Protein AF-A0A1F6E7U0-F1 (afdb_monomer_lite)

Secondary structure (DSSP, 8-state):
----HHHHHHHHHHHHHHHHHHHHHHHHTT-SSSHHHHHHHHHHHHHHHHHHHHHTT--HHHHHHHHHHHHHHHHHHHHHHTHHHH-GGGGGSHHHHHHHHHHHHHHHHHHHHHHHHS-----

Radius of gyration: 15.49 Å; chains: 1; bounding box: 34×24×49 Å

Organism: NCBI:txid1798498

Sequence (123 aa):
MRVNYKYLIATGFIIYASVFMLWSLMTTYGAAYGINAQLVSYVVTALATFFATRFVGATNANAWMYGVCWTLVYIVLDVVFVVPVAGFESLLTSFNFISYGIILLAPIIVTAATELIAPRHVI

Foldseek 3Di:
DDQDVVLLLVLLVQLLVQLVVLLVVCVVVVNNDDDVNLVVSLVSSLVSLLVSLVVSVDALVCLQVSLVSSLVSNVVVCVVPVCVPPNPVVCVDPSVVSSSVSSNCSSNVNNVVVCVVDPPPDD

pLDDT: mean 88.35, std 9.44, range [41.41, 97.06]

Structure (mmCIF, N/CA/C/O backbone):
data_AF-A0A1F6E7U0-F1
#
_entry.id   AF-A0A1F6E7U0-F1
#
loop_
_atom_site.group_PDB
_atom_site.id
_atom_site.type_symbol
_atom_site.label_atom_id
_atom_site.label_alt_id
_atom_site.label_comp_id
_atom_site.label_asym_id
_atom_site.label_entity_id
_atom_site.label_seq_id
_atom_site.pdbx_PDB_ins_code
_atom_site.Cartn_x
_atom_site.Cartn_y
_atom_site.Cartn_z
_atom_site.occupancy
_atom_site.B_iso_or_equiv
_atom_site.auth_seq_id
_atom_site.auth_comp_id
_atom_site.auth_asym_id
_atom_site.auth_atom_id
_atom_site.pdbx_PDB_model_num
ATOM 1 N N . MET A 1 1 ? -17.300 -5.161 13.797 1.00 56.78 1 MET A N 1
ATOM 2 C CA . MET A 1 1 ? -18.038 -5.049 12.514 1.00 56.78 1 MET A CA 1
ATOM 3 C C . MET A 1 1 ? -17.685 -6.238 11.637 1.00 56.78 1 MET A C 1
ATOM 5 O O . MET A 1 1 ? -16.525 -6.631 11.631 1.00 56.78 1 MET A O 1
ATOM 9 N N . ARG A 1 2 ? -18.658 -6.813 10.916 1.00 69.94 2 ARG A N 1
ATOM 10 C CA . ARG A 1 2 ? -18.379 -7.825 9.882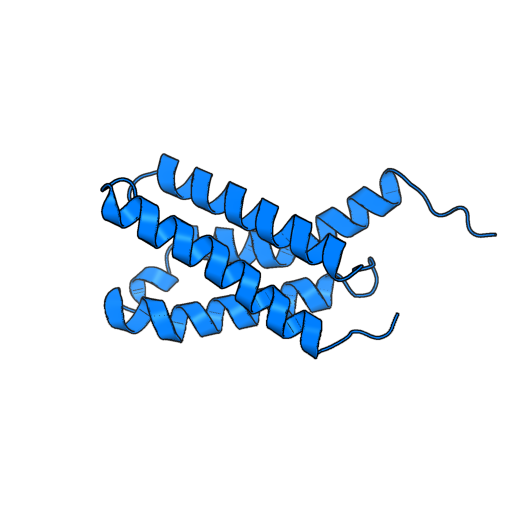 1.00 69.94 2 ARG A CA 1
ATOM 11 C C . ARG A 1 2 ? -17.629 -7.161 8.725 1.00 69.94 2 ARG A C 1
ATOM 13 O O . ARG A 1 2 ? -17.956 -6.033 8.367 1.00 69.94 2 ARG A O 1
ATOM 20 N N . VAL A 1 3 ? -16.630 -7.837 8.166 1.00 77.00 3 VAL A N 1
ATOM 21 C CA . VAL A 1 3 ? -15.882 -7.309 7.019 1.00 77.00 3 VAL A CA 1
ATOM 22 C C . VAL A 1 3 ? -16.774 -7.317 5.784 1.00 77.00 3 VAL A C 1
ATOM 24 O O . VAL A 1 3 ? -17.435 -8.313 5.492 1.00 77.00 3 VAL A O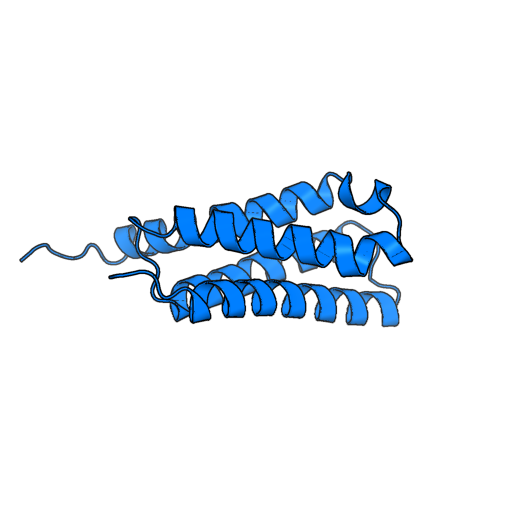 1
ATOM 27 N N . ASN A 1 4 ? -16.794 -6.202 5.057 1.00 83.56 4 ASN A N 1
ATOM 28 C CA . ASN A 1 4 ? -17.497 -6.112 3.789 1.00 83.56 4 ASN A CA 1
ATOM 29 C C . ASN A 1 4 ? -16.529 -6.426 2.643 1.00 83.56 4 ASN A C 1
ATOM 31 O O . ASN A 1 4 ? -15.730 -5.582 2.236 1.00 83.56 4 ASN A O 1
ATOM 35 N N . TYR A 1 5 ? -16.629 -7.644 2.112 1.00 83.50 5 TYR A N 1
ATOM 36 C CA . TYR A 1 5 ? -15.748 -8.146 1.055 1.00 83.50 5 TYR A CA 1
ATOM 37 C C . TYR A 1 5 ? -15.769 -7.298 -0.224 1.00 83.50 5 TYR A C 1
ATOM 39 O O . TYR A 1 5 ? -14.743 -7.188 -0.892 1.00 83.50 5 TYR A O 1
ATOM 47 N N . LYS A 1 6 ? -16.898 -6.646 -0.548 1.00 85.81 6 LYS A N 1
ATOM 48 C CA . LYS A 1 6 ? -16.984 -5.758 -1.719 1.00 85.81 6 LYS A CA 1
ATOM 49 C C . LYS A 1 6 ? -16.085 -4.538 -1.545 1.00 85.81 6 LYS A C 1
ATOM 51 O O . LYS A 1 6 ? -15.303 -4.226 -2.437 1.00 85.81 6 LYS A O 1
ATOM 56 N N . TYR A 1 7 ? -16.161 -3.880 -0.387 1.00 86.12 7 TYR A N 1
ATOM 57 C CA . TYR A 1 7 ? -15.307 -2.728 -0.096 1.00 86.12 7 TYR A CA 1
ATOM 58 C C . TYR A 1 7 ? -13.845 -3.127 0.054 1.00 86.12 7 TYR A C 1
ATOM 60 O O . TYR A 1 7 ? -12.980 -2.387 -0.398 1.00 86.12 7 TYR A O 1
ATOM 68 N N . LEU A 1 8 ? -13.564 -4.300 0.622 1.00 87.25 8 LEU A N 1
ATOM 69 C CA . LEU A 1 8 ? -12.207 -4.823 0.761 1.00 87.25 8 LEU A CA 1
ATOM 70 C C . LEU A 1 8 ? -11.513 -4.976 -0.602 1.00 87.25 8 LEU A C 1
ATOM 72 O O . LEU A 1 8 ? -10.428 -4.436 -0.784 1.00 87.25 8 LEU A O 1
ATOM 76 N N . ILE A 1 9 ? -12.151 -5.626 -1.579 1.00 90.00 9 ILE A N 1
ATOM 77 C CA . ILE A 1 9 ? -11.556 -5.794 -2.915 1.00 90.00 9 ILE A CA 1
ATOM 78 C C . ILE A 1 9 ? -11.486 -4.452 -3.655 1.00 90.00 9 ILE A C 1
ATOM 80 O O . ILE A 1 9 ? -10.442 -4.111 -4.210 1.00 90.00 9 ILE A O 1
ATOM 84 N N . ALA A 1 10 ? -12.568 -3.664 -3.627 1.00 91.44 10 ALA A N 1
ATOM 85 C CA . ALA A 1 10 ? -12.625 -2.383 -4.332 1.00 91.44 10 ALA A CA 1
ATOM 86 C C . ALA A 1 10 ? -11.544 -1.404 -3.847 1.00 91.44 10 ALA A C 1
ATOM 88 O O . ALA A 1 10 ? -10.906 -0.738 -4.655 1.00 91.44 10 ALA A O 1
ATOM 89 N N . THR A 1 11 ? -11.297 -1.342 -2.538 1.00 92.56 11 THR A N 1
ATOM 90 C CA . THR A 1 11 ? -10.260 -0.462 -1.979 1.00 92.56 11 THR A CA 1
ATOM 91 C C . THR A 1 11 ? -8.848 -0.943 -2.283 1.00 92.56 11 THR A C 1
ATOM 93 O O . THR A 1 11 ? -8.009 -0.109 -2.602 1.00 92.56 11 THR A O 1
ATOM 96 N N . GLY A 1 12 ? -8.597 -2.257 -2.304 1.00 90.75 12 GLY A N 1
ATOM 97 C CA . GLY A 1 12 ? -7.323 -2.805 -2.784 1.00 90.75 12 GLY A CA 1
ATOM 98 C C . GLY A 1 12 ? -7.031 -2.405 -4.235 1.00 90.75 12 GLY A C 1
ATOM 99 O O . GLY A 1 12 ? -5.932 -1.953 -4.548 1.00 90.75 12 GLY A O 1
ATOM 100 N N . PHE A 1 13 ? -8.044 -2.476 -5.104 1.00 93.31 13 PHE A N 1
ATOM 101 C CA . PHE A 1 13 ? -7.930 -2.014 -6.488 1.00 93.31 13 PHE A CA 1
ATOM 102 C C . PHE A 1 13 ? -7.687 -0.499 -6.585 1.00 93.31 13 PHE A C 1
ATOM 104 O O . PHE A 1 13 ? -6.853 -0.066 -7.372 1.00 93.31 13 PHE A O 1
ATOM 111 N N . ILE A 1 14 ? -8.372 0.315 -5.774 1.00 93.38 14 ILE A N 1
ATOM 112 C CA . ILE A 1 14 ? -8.181 1.777 -5.753 1.00 93.38 14 ILE A CA 1
ATOM 113 C C . ILE A 1 14 ? -6.764 2.147 -5.302 1.00 93.38 14 ILE A C 1
ATOM 115 O O . ILE A 1 14 ? -6.159 3.041 -5.896 1.00 93.38 14 ILE A O 1
ATOM 119 N N . ILE A 1 15 ? -6.222 1.466 -4.285 1.00 94.06 15 ILE A N 1
ATOM 120 C CA . ILE A 1 15 ? -4.832 1.657 -3.846 1.00 94.06 15 ILE A CA 1
ATOM 121 C C . ILE A 1 15 ? -3.893 1.398 -5.027 1.00 94.06 15 ILE A C 1
ATOM 123 O O . ILE A 1 15 ? -3.095 2.270 -5.366 1.00 94.06 15 ILE A O 1
ATOM 127 N N . TYR A 1 16 ? -4.046 0.252 -5.699 1.00 93.69 16 TYR A N 1
ATOM 128 C CA . TYR A 1 16 ? -3.241 -0.090 -6.871 1.00 93.69 16 TYR A CA 1
ATOM 129 C C . TYR A 1 16 ? -3.356 0.953 -7.985 1.00 93.69 16 TYR A C 1
ATOM 131 O O . TYR A 1 16 ? -2.351 1.490 -8.440 1.00 93.69 16 TYR A O 1
ATOM 139 N N . ALA A 1 17 ? -4.583 1.288 -8.390 1.00 92.44 17 ALA A N 1
ATOM 140 C CA . ALA A 1 17 ? -4.845 2.246 -9.456 1.00 92.44 17 ALA A CA 1
ATOM 141 C C . ALA A 1 17 ? -4.220 3.618 -9.160 1.00 92.44 17 ALA A C 1
ATOM 143 O O . ALA A 1 17 ? -3.644 4.233 -10.052 1.00 92.44 17 ALA A O 1
ATOM 144 N N . SER A 1 18 ? -4.268 4.071 -7.904 1.00 91.69 18 SER A N 1
ATOM 145 C CA . SER A 1 18 ? -3.669 5.346 -7.490 1.00 91.69 18 SER A CA 1
ATOM 146 C C . SER A 1 18 ? -2.151 5.350 -7.685 1.00 91.69 18 SER A C 1
ATOM 148 O O . SER A 1 18 ? -1.597 6.303 -8.234 1.00 91.69 18 SER A O 1
ATOM 150 N N . VAL A 1 19 ? -1.478 4.270 -7.277 1.00 90.31 19 VAL A N 1
ATOM 151 C CA . VAL A 1 19 ? -0.021 4.137 -7.424 1.00 90.31 19 VAL A CA 1
ATOM 152 C C . VAL A 1 19 ? 0.364 3.953 -8.894 1.00 90.31 19 VAL A C 1
ATOM 154 O O . VAL A 1 19 ? 1.299 4.592 -9.373 1.00 90.31 19 VAL A O 1
ATOM 157 N N . PHE A 1 20 ? -0.395 3.154 -9.644 1.00 89.25 20 PHE A N 1
ATOM 158 C CA . PHE A 1 20 ? -0.149 2.916 -11.064 1.00 89.25 20 PHE A CA 1
ATOM 159 C C . PHE A 1 20 ? -0.326 4.186 -11.912 1.00 89.25 20 PHE A C 1
ATOM 161 O O . PHE A 1 20 ? 0.496 4.470 -12.783 1.00 89.25 20 PHE A O 1
ATOM 168 N N . MET A 1 21 ? -1.353 5.002 -11.639 1.00 90.06 21 MET A N 1
ATOM 169 C CA . MET A 1 21 ? -1.548 6.287 -12.324 1.00 90.06 21 MET A CA 1
ATOM 170 C C . MET A 1 21 ? -0.413 7.270 -12.029 1.00 90.06 21 MET A C 1
ATOM 172 O O . MET A 1 21 ? 0.065 7.941 -12.944 1.00 90.06 21 MET A O 1
ATOM 176 N N . LEU A 1 22 ? 0.060 7.328 -10.780 1.00 88.50 22 LEU A N 1
ATOM 177 C CA . LEU A 1 22 ? 1.229 8.130 -10.424 1.00 88.50 22 LEU A CA 1
ATOM 178 C C . LEU A 1 22 ? 2.475 7.661 -11.182 1.00 88.50 22 LEU A C 1
ATOM 180 O O . LEU A 1 22 ? 3.201 8.482 -11.738 1.00 88.50 22 LEU A O 1
ATOM 184 N N . TRP A 1 23 ? 2.710 6.350 -11.237 1.00 85.06 23 TRP A N 1
ATOM 185 C CA . TRP A 1 23 ? 3.824 5.783 -11.989 1.00 85.06 23 TRP A CA 1
ATOM 186 C C . TRP A 1 23 ? 3.735 6.117 -13.485 1.00 85.06 23 TRP A C 1
ATOM 188 O O . TRP A 1 23 ? 4.725 6.544 -14.079 1.00 85.06 23 TRP A O 1
ATOM 198 N N . SER A 1 24 ? 2.547 6.009 -14.087 1.00 83.62 24 SER A N 1
ATOM 199 C CA . SER A 1 24 ? 2.306 6.379 -15.487 1.00 83.62 24 SER A CA 1
ATOM 200 C C . SER A 1 24 ? 2.597 7.864 -15.748 1.00 83.62 24 SER A C 1
ATOM 202 O O . SER A 1 24 ? 3.275 8.205 -16.723 1.00 83.62 24 SER A O 1
ATOM 204 N N . LEU A 1 25 ? 2.177 8.747 -14.835 1.00 87.75 25 LEU A N 1
ATOM 205 C CA . LEU A 1 25 ? 2.476 10.177 -14.893 1.00 87.75 25 LEU A CA 1
ATOM 206 C C . LEU A 1 25 ? 3.988 10.432 -14.815 1.00 87.75 25 LEU A C 1
ATOM 208 O O . LEU A 1 25 ? 4.545 11.099 -15.683 1.00 87.75 25 LEU A O 1
ATOM 212 N N . MET A 1 26 ? 4.669 9.861 -13.817 1.00 86.81 26 MET A N 1
ATOM 213 C CA . MET A 1 26 ? 6.120 10.011 -13.655 1.00 86.81 26 MET A CA 1
ATOM 214 C C . MET A 1 26 ? 6.886 9.475 -14.870 1.00 86.81 26 MET A C 1
ATOM 216 O O . MET A 1 26 ? 7.856 10.094 -15.301 1.00 86.81 26 MET A O 1
ATOM 220 N N . THR A 1 27 ? 6.430 8.371 -15.464 1.00 85.25 27 THR A N 1
ATOM 221 C CA . THR A 1 27 ? 7.045 7.777 -16.663 1.00 85.25 27 THR A CA 1
ATOM 222 C C . THR A 1 27 ? 6.909 8.700 -17.869 1.00 85.25 27 THR A C 1
ATOM 224 O O . THR A 1 27 ? 7.886 8.920 -18.581 1.00 85.25 27 THR A O 1
ATOM 227 N N . THR A 1 28 ? 5.738 9.316 -18.050 1.00 87.94 28 THR A N 1
ATOM 228 C CA . THR A 1 28 ? 5.472 10.260 -19.150 1.00 87.94 28 THR A CA 1
ATOM 229 C C . THR A 1 28 ? 6.415 11.467 -19.123 1.00 87.94 28 THR A C 1
ATOM 231 O O . THR A 1 28 ? 6.844 11.936 -20.174 1.00 87.94 28 THR A O 1
ATOM 234 N N . TYR A 1 29 ? 6.789 11.943 -17.932 1.00 88.12 29 TYR A N 1
ATOM 235 C CA . TYR A 1 29 ? 7.718 13.066 -17.754 1.00 88.12 29 TYR A CA 1
ATOM 236 C C . TYR A 1 29 ? 9.188 12.645 -17.570 1.00 88.12 29 TYR A C 1
ATOM 238 O O . TYR A 1 29 ? 10.022 13.479 -17.224 1.00 88.12 29 TYR A O 1
ATOM 246 N N . GLY A 1 30 ? 9.529 11.365 -17.769 1.00 85.31 30 GLY A N 1
ATOM 247 C CA . GLY A 1 30 ? 10.900 10.862 -17.603 1.00 85.31 30 GLY A CA 1
ATOM 248 C C . GLY A 1 30 ? 11.407 10.852 -16.152 1.00 85.31 30 GLY A C 1
ATOM 249 O O . GLY A 1 30 ? 12.604 10.712 -15.917 1.00 85.31 30 GLY A O 1
ATOM 250 N N . ALA A 1 31 ? 10.508 10.978 -15.175 1.00 86.69 31 ALA A N 1
ATOM 251 C CA . ALA A 1 31 ? 10.794 11.056 -13.743 1.00 86.69 31 ALA A CA 1
ATOM 252 C C . ALA A 1 31 ? 10.503 9.743 -12.990 1.00 86.69 31 ALA A C 1
ATOM 254 O O . ALA A 1 31 ? 10.460 9.736 -11.765 1.00 86.69 31 ALA A O 1
ATOM 255 N N . ALA A 1 32 ? 10.280 8.629 -13.695 1.00 81.44 32 ALA A N 1
ATOM 256 C CA . ALA A 1 32 ? 9.965 7.333 -13.082 1.00 81.44 32 ALA A CA 1
ATOM 257 C C . ALA A 1 32 ? 11.173 6.606 -12.468 1.00 81.44 32 ALA A C 1
ATOM 259 O O . ALA A 1 32 ? 11.000 5.584 -11.805 1.00 81.44 32 ALA A O 1
ATOM 260 N N 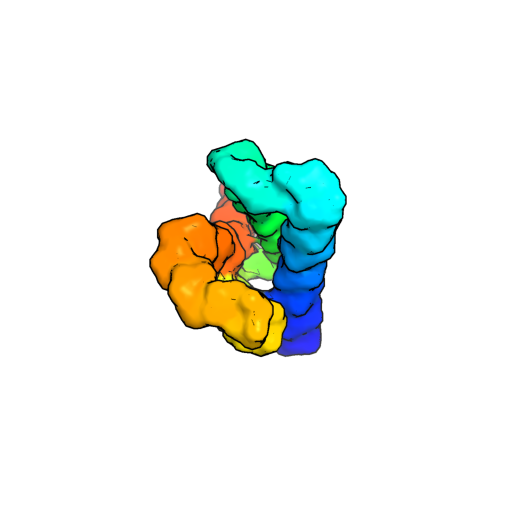. TYR A 1 33 ? 12.389 7.112 -12.679 1.00 80.31 33 TYR A N 1
ATOM 261 C CA . TYR A 1 33 ? 13.623 6.460 -12.248 1.00 80.31 33 TYR A CA 1
ATOM 262 C C . TYR A 1 33 ? 14.322 7.222 -11.118 1.00 80.31 33 TYR A C 1
ATOM 264 O O . TYR A 1 33 ? 14.230 8.444 -11.001 1.00 80.31 33 TYR A O 1
ATOM 272 N N . GLY A 1 34 ? 15.078 6.481 -10.304 1.00 86.06 34 GLY A N 1
ATOM 273 C CA . GLY A 1 34 ? 15.886 7.022 -9.212 1.00 86.06 34 GLY A CA 1
ATOM 274 C C . GLY A 1 34 ? 15.185 7.035 -7.852 1.00 86.06 34 GLY A C 1
ATOM 275 O O . GLY A 1 34 ? 14.002 6.728 -7.717 1.00 86.06 34 GLY A O 1
ATOM 276 N N . ILE A 1 35 ? 15.946 7.390 -6.813 1.00 88.12 35 ILE A N 1
ATOM 277 C CA . ILE A 1 35 ? 15.494 7.310 -5.415 1.00 88.12 35 ILE A CA 1
ATOM 278 C C . ILE A 1 35 ? 14.309 8.239 -5.114 1.00 88.12 35 ILE A C 1
ATOM 280 O O . ILE A 1 35 ? 13.426 7.878 -4.342 1.00 88.12 35 ILE A O 1
ATOM 284 N N . ASN A 1 36 ? 14.247 9.403 -5.767 1.00 88.25 36 ASN A N 1
ATOM 285 C CA . ASN A 1 36 ? 13.176 10.378 -5.557 1.00 88.25 36 ASN A CA 1
ATOM 286 C C . ASN A 1 36 ? 11.818 9.835 -6.019 1.00 88.25 36 ASN A C 1
ATOM 288 O O . ASN A 1 36 ? 10.839 9.944 -5.285 1.00 88.25 36 ASN A O 1
ATOM 292 N N . ALA A 1 37 ? 11.771 9.195 -7.192 1.00 87.69 37 ALA A N 1
ATOM 293 C CA . ALA A 1 37 ? 10.560 8.567 -7.715 1.00 87.69 37 ALA A CA 1
ATOM 294 C C . ALA A 1 37 ? 10.043 7.473 -6.768 1.00 87.69 37 ALA A C 1
ATOM 296 O O . ALA A 1 37 ? 8.842 7.377 -6.512 1.00 87.69 37 ALA A O 1
ATOM 297 N N . GLN A 1 38 ? 10.964 6.700 -6.182 1.00 88.94 38 GLN A N 1
ATOM 298 C CA . GLN A 1 38 ? 10.622 5.648 -5.225 1.00 88.94 38 GLN A CA 1
ATOM 299 C C . GLN A 1 38 ? 10.067 6.211 -3.917 1.00 88.94 38 GLN A C 1
ATOM 301 O O . GLN A 1 38 ? 9.023 5.763 -3.452 1.00 88.94 38 GLN A O 1
ATOM 306 N N . LEU A 1 39 ? 10.708 7.235 -3.347 1.00 91.81 39 LEU A N 1
ATOM 307 C CA . LEU A 1 39 ? 10.208 7.895 -2.138 1.00 91.81 39 LEU A CA 1
ATOM 308 C C . LEU A 1 39 ? 8.808 8.480 -2.352 1.00 91.81 39 LEU A C 1
ATOM 310 O O . LEU A 1 39 ? 7.934 8.308 -1.503 1.00 91.81 39 LEU A O 1
ATOM 314 N N . VAL A 1 40 ? 8.573 9.118 -3.501 1.00 91.12 40 VAL A N 1
ATOM 315 C CA . VAL A 1 40 ? 7.253 9.647 -3.867 1.00 91.12 40 VAL A CA 1
ATOM 316 C C . VAL A 1 40 ? 6.225 8.516 -3.979 1.00 91.12 40 VAL A C 1
ATOM 318 O O . VAL A 1 40 ? 5.138 8.626 -3.410 1.00 91.12 40 VAL A O 1
ATOM 321 N N . SER A 1 41 ? 6.579 7.403 -4.627 1.00 90.25 41 SER A N 1
ATOM 322 C CA . SER A 1 41 ? 5.722 6.214 -4.720 1.00 90.25 41 SER A CA 1
ATOM 323 C C . SER A 1 41 ? 5.348 5.659 -3.340 1.00 90.25 41 SER A C 1
ATOM 325 O O . SER A 1 41 ? 4.173 5.394 -3.073 1.00 90.25 41 SER A O 1
ATOM 327 N N . TYR A 1 42 ? 6.305 5.561 -2.413 1.00 94.00 42 TYR A N 1
ATOM 328 C CA . TYR A 1 42 ? 6.050 5.086 -1.050 1.00 94.00 42 TYR A CA 1
ATOM 329 C C . TYR A 1 42 ? 5.122 6.002 -0.265 1.00 94.00 42 TYR A C 1
ATOM 331 O O . TYR A 1 42 ? 4.200 5.521 0.393 1.00 94.00 42 TYR A O 1
ATOM 339 N N . VAL A 1 43 ? 5.332 7.317 -0.354 1.00 93.62 43 VAL A N 1
ATOM 340 C CA . VAL A 1 43 ? 4.468 8.300 0.306 1.00 93.62 43 VAL A CA 1
ATOM 341 C C . VAL A 1 43 ? 3.041 8.187 -0.222 1.00 93.62 43 VAL A C 1
ATOM 343 O O . VAL A 1 43 ? 2.102 8.111 0.568 1.00 93.62 43 VAL A O 1
ATOM 346 N N . VAL A 1 44 ? 2.857 8.111 -1.541 1.00 92.88 44 VAL A N 1
ATOM 347 C CA . VAL A 1 44 ? 1.517 7.981 -2.130 1.00 92.88 44 VAL A CA 1
ATOM 348 C C . VAL A 1 44 ? 0.876 6.641 -1.776 1.00 92.88 44 VAL A C 1
ATOM 350 O O . VAL A 1 44 ? -0.298 6.616 -1.416 1.00 92.88 44 VAL A O 1
ATOM 353 N N . THR A 1 45 ? 1.637 5.545 -1.782 1.00 94.44 45 THR A N 1
ATOM 354 C CA . THR A 1 45 ? 1.157 4.220 -1.355 1.00 94.44 45 THR A CA 1
ATOM 355 C C . THR A 1 45 ? 0.681 4.250 0.098 1.00 94.44 45 THR A C 1
ATOM 357 O O . THR A 1 45 ? -0.409 3.761 0.413 1.00 94.44 45 THR A O 1
ATOM 360 N N . ALA A 1 46 ? 1.457 4.874 0.989 1.00 94.50 46 ALA A N 1
ATOM 361 C CA . ALA A 1 46 ? 1.103 5.024 2.394 1.00 94.50 46 ALA A CA 1
ATOM 362 C C . ALA A 1 46 ? -0.166 5.872 2.572 1.00 94.50 46 ALA A C 1
ATOM 364 O O . ALA A 1 46 ? -1.066 5.471 3.308 1.00 94.50 46 ALA A O 1
ATOM 365 N N . LEU A 1 47 ? -0.282 6.999 1.860 1.00 94.62 47 LEU A N 1
ATOM 366 C CA . LEU A 1 47 ? -1.464 7.864 1.907 1.00 94.62 47 LEU A CA 1
ATOM 367 C C . LEU A 1 47 ? -2.714 7.170 1.354 1.00 94.62 47 LEU A C 1
ATOM 369 O O . LEU A 1 47 ? -3.762 7.194 1.997 1.00 94.62 47 LEU A O 1
ATOM 373 N N . ALA A 1 48 ? -2.615 6.512 0.198 1.00 94.81 48 ALA A N 1
ATOM 374 C CA . ALA A 1 48 ? -3.726 5.777 -0.400 1.00 94.81 48 ALA A CA 1
ATOM 375 C C . ALA A 1 48 ? -4.235 4.686 0.551 1.00 94.81 48 ALA A C 1
ATOM 377 O O . ALA A 1 48 ? -5.436 4.587 0.809 1.00 94.81 48 ALA A O 1
ATOM 378 N N . THR A 1 49 ? -3.314 3.924 1.148 1.00 95.25 49 THR A N 1
ATOM 379 C CA . THR A 1 49 ? -3.659 2.867 2.104 1.00 95.25 49 THR A CA 1
ATOM 380 C C . THR A 1 49 ? -4.222 3.440 3.407 1.00 95.25 49 THR A C 1
ATOM 382 O O . THR A 1 49 ? -5.175 2.891 3.965 1.00 95.25 49 THR A O 1
ATOM 385 N N . PHE A 1 50 ? -3.705 4.580 3.875 1.00 94.62 50 PHE A N 1
ATOM 386 C CA . PHE A 1 50 ? -4.236 5.304 5.031 1.00 94.62 50 PHE A CA 1
ATOM 387 C C . PHE A 1 50 ? -5.701 5.697 4.818 1.00 94.62 50 PHE A C 1
ATOM 389 O O . PHE A 1 50 ? -6.569 5.340 5.622 1.00 94.62 50 PHE A O 1
ATOM 396 N N . PHE A 1 51 ? -6.000 6.389 3.717 1.00 94.06 51 PHE A N 1
ATOM 397 C CA . PHE A 1 51 ? -7.360 6.835 3.420 1.00 94.06 51 PHE A CA 1
ATOM 398 C C . PHE A 1 51 ? -8.300 5.659 3.173 1.00 94.06 51 PHE A C 1
ATOM 400 O O . PHE A 1 51 ? -9.419 5.675 3.682 1.00 94.06 51 PHE A O 1
ATOM 407 N N . ALA A 1 52 ? -7.838 4.608 2.490 1.00 93.81 52 ALA A N 1
ATOM 408 C CA . ALA A 1 52 ? -8.601 3.37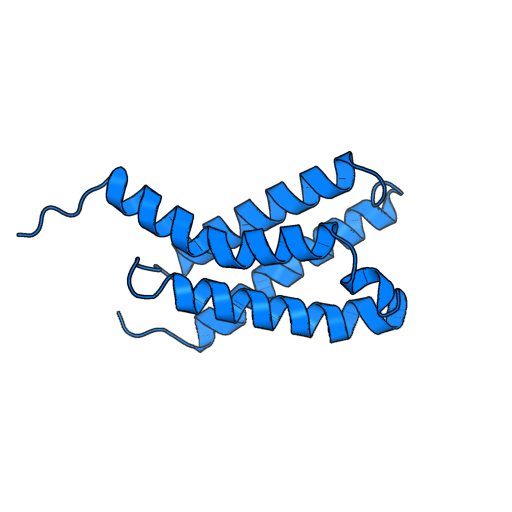6 2.329 1.00 93.81 52 ALA A CA 1
ATOM 409 C C . ALA A 1 52 ? -8.957 2.751 3.687 1.00 93.81 52 ALA A C 1
ATOM 411 O O . ALA A 1 52 ? -10.117 2.420 3.922 1.00 93.81 52 ALA A O 1
ATOM 412 N N . THR A 1 53 ? -7.994 2.661 4.613 1.00 93.00 53 THR A N 1
ATOM 413 C CA . THR A 1 53 ? -8.194 2.107 5.967 1.00 93.00 53 THR A CA 1
ATOM 414 C C . THR A 1 53 ? -9.246 2.891 6.743 1.00 93.00 53 THR A C 1
ATOM 416 O O . THR A 1 53 ? -10.136 2.310 7.372 1.00 93.00 53 THR A O 1
ATOM 419 N N . ARG A 1 54 ? -9.173 4.224 6.676 1.00 91.12 54 ARG A N 1
ATOM 420 C CA . ARG A 1 54 ? -10.145 5.113 7.319 1.00 91.12 54 ARG A CA 1
ATOM 421 C C . ARG A 1 54 ? -11.525 4.997 6.678 1.00 91.12 54 ARG A C 1
ATOM 423 O O . ARG A 1 54 ? -12.511 4.926 7.406 1.00 91.12 54 ARG A O 1
ATOM 430 N N . PHE A 1 55 ? -11.593 4.921 5.350 1.00 91.25 55 PHE A N 1
ATOM 431 C CA . PHE A 1 55 ? -12.839 4.807 4.595 1.00 91.25 55 PHE A CA 1
ATOM 432 C C . PHE A 1 55 ? -13.596 3.510 4.901 1.00 91.25 55 PHE A C 1
ATOM 434 O O . PHE A 1 55 ? -14.799 3.547 5.146 1.00 91.25 55 PHE A O 1
ATOM 441 N N . VAL A 1 56 ? -12.903 2.367 4.952 1.00 90.31 56 VAL A N 1
ATOM 442 C CA . VAL A 1 56 ? -13.542 1.077 5.282 1.00 90.31 56 VAL A CA 1
ATOM 443 C C . VAL A 1 56 ? -13.870 0.927 6.769 1.00 90.31 56 VAL A C 1
ATOM 445 O O . VAL A 1 56 ? -14.477 -0.070 7.162 1.00 90.31 56 VAL A O 1
ATOM 448 N N . GLY A 1 57 ? -13.462 1.888 7.605 1.00 88.38 57 GLY A N 1
ATOM 449 C CA . GLY A 1 57 ? -13.669 1.839 9.048 1.00 88.38 57 GLY A CA 1
ATOM 450 C C . GLY A 1 57 ? -12.989 0.630 9.691 1.00 88.38 57 GLY A C 1
ATOM 451 O O . GLY A 1 57 ? -13.597 -0.038 10.531 1.00 88.38 57 GLY A O 1
ATOM 452 N N . ALA A 1 58 ? -11.760 0.309 9.269 1.00 89.00 58 ALA A N 1
ATOM 453 C CA . ALA A 1 58 ? -11.016 -0.804 9.847 1.00 89.00 58 ALA A CA 1
ATOM 454 C C . ALA A 1 58 ? -10.804 -0.602 11.361 1.00 89.00 58 ALA A C 1
ATOM 456 O O . ALA A 1 58 ? -10.719 0.512 11.875 1.00 89.00 58 ALA A O 1
ATOM 457 N N . THR A 1 59 ? -10.726 -1.718 12.070 1.00 90.25 59 THR A N 1
ATOM 458 C CA . THR A 1 59 ? -10.512 -1.841 13.516 1.00 90.25 59 THR A CA 1
ATOM 459 C C . THR A 1 59 ? -9.298 -2.729 13.753 1.00 90.25 59 THR A C 1
ATOM 461 O O . THR A 1 59 ? -8.975 -3.546 12.891 1.00 90.25 59 THR A O 1
ATOM 464 N N . ASN A 1 60 ? -8.679 -2.679 14.933 1.00 88.19 60 ASN A N 1
ATOM 465 C CA . ASN A 1 60 ? -7.531 -3.542 15.230 1.00 88.19 60 ASN A CA 1
ATOM 466 C C . ASN A 1 60 ? -7.805 -5.041 15.008 1.00 88.19 60 ASN A C 1
ATOM 468 O O . ASN A 1 60 ? -6.933 -5.766 14.536 1.00 88.19 60 ASN A O 1
ATOM 472 N N . ALA A 1 61 ? -9.040 -5.495 15.244 1.00 88.44 61 ALA A N 1
ATOM 473 C CA . ALA A 1 61 ? -9.428 -6.890 15.043 1.00 88.44 61 ALA A CA 1
ATOM 474 C C . ALA A 1 61 ? -9.436 -7.344 13.569 1.00 88.44 61 ALA A C 1
ATOM 476 O O . ALA A 1 61 ? -9.333 -8.537 13.304 1.00 88.44 61 ALA A O 1
ATOM 477 N N . ASN A 1 62 ? -9.593 -6.428 12.604 1.00 91.12 62 ASN A N 1
ATOM 478 C CA . ASN A 1 62 ? -9.697 -6.768 11.177 1.00 91.12 62 ASN A CA 1
ATOM 479 C C . ASN A 1 62 ? -8.639 -6.088 10.289 1.00 91.12 62 ASN A C 1
ATOM 481 O O . ASN A 1 62 ? -8.566 -6.407 9.103 1.00 91.12 62 ASN A O 1
ATOM 485 N N . ALA A 1 63 ? -7.804 -5.207 10.847 1.00 92.56 63 ALA A N 1
ATOM 486 C CA . ALA A 1 63 ? -6.748 -4.495 10.130 1.00 92.56 63 ALA A CA 1
ATOM 487 C C . ALA A 1 63 ? -5.785 -5.443 9.403 1.00 92.56 63 ALA A C 1
ATOM 489 O O . ALA A 1 63 ? -5.503 -5.237 8.225 1.00 92.56 63 ALA A O 1
ATOM 490 N N . TRP A 1 64 ? -5.362 -6.529 10.061 1.00 93.38 64 TRP A N 1
ATOM 491 C CA . TRP A 1 64 ? -4.513 -7.558 9.449 1.00 93.38 64 TRP A CA 1
ATOM 492 C C . TRP A 1 64 ? -5.144 -8.186 8.207 1.00 93.38 64 TRP A C 1
ATOM 494 O O . TRP A 1 64 ? -4.462 -8.404 7.211 1.00 93.38 64 TRP A O 1
ATOM 504 N N . MET A 1 65 ? -6.453 -8.442 8.239 1.00 93.06 65 MET A N 1
ATOM 505 C CA . MET A 1 65 ? -7.149 -9.045 7.106 1.00 93.06 65 MET A CA 1
ATOM 506 C C . MET A 1 65 ? -7.225 -8.081 5.920 1.00 93.06 65 MET A C 1
ATOM 508 O O . MET A 1 65 ? -7.014 -8.499 4.787 1.00 93.06 65 MET A O 1
ATOM 512 N N . TYR A 1 66 ? -7.469 -6.790 6.174 1.00 93.69 66 TYR A N 1
ATOM 513 C CA . TYR A 1 66 ? -7.402 -5.768 5.127 1.00 93.69 66 TYR A CA 1
ATOM 514 C C . TYR A 1 66 ? -5.994 -5.649 4.544 1.00 93.69 66 TYR A C 1
ATOM 516 O O . TYR A 1 66 ? -5.860 -5.701 3.327 1.00 93.69 66 TYR A O 1
ATOM 524 N N . GLY A 1 67 ? -4.958 -5.574 5.386 1.00 94.81 67 GLY A N 1
ATOM 525 C CA . GLY A 1 67 ? -3.565 -5.508 4.936 1.00 94.81 67 GLY A CA 1
ATOM 526 C C . GLY A 1 67 ? -3.191 -6.692 4.047 1.00 94.81 67 GLY A C 1
ATOM 527 O O . GLY A 1 67 ? -2.768 -6.499 2.912 1.00 94.81 67 GLY A O 1
ATOM 528 N N . VAL A 1 68 ? -3.437 -7.922 4.509 1.00 95.50 68 VAL A N 1
ATOM 529 C CA . VAL A 1 68 ? -3.143 -9.137 3.731 1.00 95.50 68 VAL A CA 1
ATOM 530 C C . VAL A 1 68 ? -3.919 -9.154 2.415 1.00 95.50 68 VAL A C 1
ATOM 532 O O . VAL A 1 68 ? -3.334 -9.387 1.359 1.00 95.50 68 VAL A O 1
ATOM 535 N N . CYS A 1 69 ? -5.226 -8.886 2.444 1.00 94.94 69 CYS A N 1
ATOM 536 C CA . CYS A 1 69 ? -6.034 -8.923 1.231 1.00 94.94 69 CYS A CA 1
ATOM 537 C C . CYS A 1 69 ? -5.645 -7.839 0.223 1.00 94.94 69 CYS A C 1
ATOM 539 O O . CYS A 1 69 ? -5.602 -8.121 -0.972 1.00 94.94 69 CYS A O 1
ATOM 541 N N . TRP A 1 70 ? -5.359 -6.617 0.670 1.00 96.69 70 TRP A N 1
ATOM 542 C CA . TRP A 1 70 ? -4.934 -5.542 -0.222 1.00 96.69 70 TRP A CA 1
ATOM 543 C C . TRP A 1 70 ? -3.570 -5.819 -0.829 1.00 96.69 70 TRP A C 1
ATOM 545 O O . TRP A 1 70 ? -3.422 -5.646 -2.034 1.00 96.69 70 TRP A O 1
ATOM 555 N N . THR A 1 71 ? -2.615 -6.326 -0.048 1.00 96.69 71 THR A N 1
ATOM 556 C CA . THR A 1 71 ? -1.312 -6.742 -0.576 1.00 96.69 71 THR A CA 1
ATOM 557 C C . THR A 1 71 ? -1.463 -7.848 -1.620 1.00 96.69 71 THR A C 1
ATOM 559 O O . THR A 1 71 ? -0.845 -7.767 -2.676 1.00 96.69 71 THR A O 1
ATOM 562 N N . LEU A 1 72 ? -2.326 -8.845 -1.387 1.00 95.94 72 LEU A N 1
ATOM 563 C CA . LEU A 1 72 ? -2.587 -9.900 -2.374 1.00 95.94 72 LEU A CA 1
ATOM 564 C C . LEU A 1 72 ? -3.213 -9.355 -3.660 1.00 95.94 72 LEU A C 1
ATOM 566 O O . LEU A 1 72 ? -2.758 -9.702 -4.746 1.00 95.94 72 LEU A O 1
ATOM 570 N N . VAL A 1 73 ? -4.225 -8.487 -3.552 1.00 95.19 73 VAL A N 1
ATOM 571 C CA . VAL A 1 73 ? -4.821 -7.820 -4.721 1.00 95.19 73 VAL A CA 1
ATOM 572 C C . VAL A 1 73 ? -3.747 -7.048 -5.481 1.00 95.19 73 VAL A C 1
ATOM 574 O O . VAL A 1 73 ? -3.639 -7.195 -6.693 1.00 95.19 73 VAL A O 1
ATOM 577 N N . TYR A 1 74 ? -2.919 -6.285 -4.775 1.00 94.75 74 TYR A N 1
ATOM 578 C CA . TYR A 1 74 ? -1.858 -5.489 -5.375 1.00 94.75 74 TYR A CA 1
ATOM 579 C C . TYR A 1 74 ? -0.845 -6.359 -6.137 1.00 94.75 74 TYR A C 1
ATOM 581 O O . TYR A 1 74 ? -0.559 -6.079 -7.296 1.00 94.75 74 TYR A O 1
ATOM 589 N N . ILE A 1 75 ? -0.355 -7.449 -5.531 1.00 94.56 75 ILE A N 1
ATOM 590 C CA . ILE A 1 75 ? 0.587 -8.386 -6.170 1.00 94.56 75 ILE A CA 1
ATOM 591 C C . ILE A 1 75 ? -0.030 -9.021 -7.419 1.00 94.56 75 ILE A C 1
ATOM 593 O O . ILE A 1 75 ? 0.628 -9.123 -8.451 1.00 94.56 75 ILE A O 1
ATOM 597 N N . VAL A 1 76 ? -1.296 -9.442 -7.350 1.00 95.75 76 VAL A N 1
ATOM 598 C CA . VAL A 1 76 ? -1.989 -10.022 -8.510 1.00 95.75 76 VAL A CA 1
ATOM 599 C C . VAL A 1 76 ? -2.077 -9.007 -9.647 1.00 95.75 76 VAL A C 1
ATOM 601 O O . VAL A 1 76 ? -1.814 -9.359 -10.795 1.00 95.75 76 VAL A O 1
ATOM 604 N N . LEU A 1 77 ? -2.406 -7.750 -9.347 1.00 94.62 77 LEU A N 1
ATOM 605 C CA . LEU A 1 77 ? -2.476 -6.699 -10.361 1.00 94.62 77 LEU A CA 1
ATOM 606 C C . LEU A 1 77 ? -1.093 -6.378 -10.946 1.00 94.62 77 LEU A C 1
ATOM 608 O O . LEU A 1 77 ? -0.986 -6.222 -12.157 1.00 94.62 77 LEU A O 1
ATOM 612 N N . ASP A 1 78 ? -0.031 -6.384 -10.141 1.00 91.94 78 ASP A N 1
ATOM 613 C CA . ASP A 1 78 ? 1.349 -6.265 -10.629 1.00 91.94 78 ASP A CA 1
ATOM 614 C C . ASP A 1 78 ? 1.727 -7.404 -11.586 1.00 91.94 78 ASP A C 1
ATOM 616 O O . ASP A 1 78 ? 2.278 -7.165 -12.661 1.00 91.94 78 ASP A O 1
ATOM 620 N N . VAL A 1 79 ? 1.382 -8.649 -11.251 1.00 93.62 79 VAL A N 1
ATOM 621 C CA . VAL A 1 79 ? 1.609 -9.792 -12.147 1.00 93.62 79 VAL A CA 1
ATOM 622 C C . VAL A 1 79 ? 0.839 -9.628 -13.460 1.00 93.62 79 VAL A C 1
ATOM 624 O O . VAL A 1 79 ? 1.357 -9.962 -14.520 1.00 93.62 79 VAL A O 1
ATOM 627 N N . VAL A 1 80 ? -0.383 -9.100 -13.414 1.00 94.69 80 VAL A N 1
ATOM 628 C CA . VAL A 1 80 ? -1.222 -8.932 -14.609 1.00 94.69 80 VAL A CA 1
ATOM 629 C C . VAL A 1 80 ? -0.770 -7.757 -15.480 1.00 94.69 80 VAL A C 1
ATOM 631 O O . VAL A 1 80 ? -0.791 -7.879 -16.702 1.00 94.69 80 VAL A O 1
ATOM 634 N N . PHE A 1 81 ? -0.369 -6.630 -14.888 1.00 90.62 81 PHE A N 1
ATOM 635 C CA . PHE A 1 81 ? -0.118 -5.385 -15.625 1.00 90.62 81 PHE A CA 1
ATOM 636 C C . PHE A 1 81 ? 1.359 -5.042 -15.805 1.00 90.62 81 PHE A C 1
ATOM 638 O O . PHE A 1 81 ? 1.722 -4.464 -16.828 1.00 90.62 81 PHE A O 1
ATOM 645 N N . VAL A 1 82 ? 2.220 -5.390 -14.849 1.00 88.81 82 VAL A N 1
ATOM 646 C CA . VAL A 1 82 ? 3.642 -5.019 -14.880 1.00 88.81 82 VAL A CA 1
ATOM 647 C C . VAL A 1 82 ? 4.474 -6.106 -15.550 1.00 88.81 82 VAL A C 1
ATOM 649 O O . VAL A 1 82 ? 5.283 -5.795 -16.421 1.00 88.81 82 VAL A O 1
ATOM 652 N N . VAL A 1 83 ? 4.254 -7.386 -15.225 1.00 90.94 83 VAL A N 1
ATOM 653 C CA . VAL A 1 83 ? 5.065 -8.495 -15.773 1.00 90.94 83 VAL A CA 1
ATOM 654 C C . VAL A 1 83 ? 5.041 -8.578 -17.304 1.00 90.94 83 VAL A C 1
ATOM 656 O O . VAL A 1 83 ? 6.117 -8.766 -17.873 1.00 90.94 83 VAL A O 1
ATOM 659 N N . PRO A 1 84 ? 3.906 -8.399 -18.014 1.00 90.88 84 PRO A N 1
ATOM 660 C CA . PRO A 1 84 ? 3.914 -8.439 -19.479 1.00 90.88 84 PRO A CA 1
ATOM 661 C C . PRO A 1 84 ? 4.760 -7.339 -20.130 1.00 90.88 84 PRO A C 1
ATOM 663 O O . PRO A 1 84 ? 5.188 -7.496 -21.269 1.00 90.88 84 PRO A O 1
ATOM 666 N N . VAL A 1 85 ? 4.987 -6.227 -19.424 1.00 86.50 85 VAL A N 1
ATOM 667 C CA . VAL A 1 85 ? 5.690 -5.046 -19.945 1.00 86.50 85 VAL A CA 1
ATOM 668 C C . VAL A 1 85 ? 7.149 -5.009 -19.483 1.00 86.50 85 VAL A C 1
ATOM 670 O O . VAL A 1 85 ? 8.033 -4.689 -20.271 1.00 86.50 85 VAL A O 1
ATOM 673 N N . ALA A 1 86 ? 7.408 -5.335 -18.215 1.00 85.00 86 ALA A N 1
ATOM 674 C CA . ALA A 1 86 ? 8.705 -5.171 -17.555 1.00 85.00 86 ALA A CA 1
ATOM 675 C C . ALA A 1 86 ? 9.363 -6.497 -17.121 1.00 85.00 86 ALA A C 1
ATOM 677 O O . ALA A 1 86 ? 10.474 -6.486 -16.593 1.00 85.00 86 ALA A O 1
ATOM 678 N N . GLY A 1 87 ? 8.698 -7.639 -17.329 1.00 88.81 87 GLY A N 1
ATOM 679 C CA . GLY A 1 87 ? 9.188 -8.964 -16.944 1.00 88.81 87 GLY A CA 1
ATOM 680 C C . GLY A 1 87 ? 9.130 -9.244 -15.438 1.00 88.81 87 GLY A C 1
ATOM 681 O O . GLY A 1 87 ? 8.854 -8.367 -14.618 1.00 88.81 87 GLY A O 1
ATOM 682 N N . PHE A 1 88 ? 9.400 -10.497 -15.057 1.00 89.06 88 PHE A N 1
ATOM 683 C CA . PHE A 1 88 ? 9.352 -10.944 -13.655 1.00 89.06 88 PHE A CA 1
ATOM 684 C C . PHE A 1 88 ? 10.416 -10.296 -12.764 1.00 89.06 88 PHE A C 1
ATOM 686 O O . PHE A 1 88 ? 10.187 -10.137 -11.568 1.00 89.06 88 PHE A O 1
ATOM 693 N N . GLU A 1 89 ? 11.556 -9.895 -13.328 1.00 87.38 89 GLU A N 1
ATOM 694 C CA . GLU A 1 89 ? 12.644 -9.266 -12.569 1.00 87.38 89 GLU A CA 1
ATOM 695 C C . GLU A 1 89 ? 12.197 -7.973 -11.876 1.00 87.38 89 GLU A C 1
ATOM 697 O O . GLU A 1 89 ? 12.625 -7.695 -10.757 1.00 87.38 89 GLU A O 1
ATOM 702 N N . SER A 1 90 ? 11.267 -7.229 -12.488 1.00 83.88 90 SER A N 1
ATOM 703 C CA . SER A 1 90 ? 10.676 -6.027 -11.889 1.00 83.88 90 SER A CA 1
ATOM 704 C C . SER A 1 90 ? 10.014 -6.298 -10.530 1.00 83.88 90 SER A C 1
ATOM 706 O O . SER A 1 90 ? 10.146 -5.483 -9.614 1.00 83.88 90 SER A O 1
ATOM 708 N N . LEU A 1 91 ? 9.381 -7.468 -10.360 1.00 84.94 91 LEU A N 1
ATOM 709 C CA . LEU A 1 91 ? 8.724 -7.874 -9.113 1.00 84.94 91 LEU A CA 1
ATOM 710 C C . LEU A 1 91 ? 9.712 -8.247 -8.010 1.00 84.94 91 LEU A C 1
ATOM 712 O O . LEU A 1 91 ? 9.377 -8.165 -6.832 1.00 84.94 91 LEU A O 1
ATOM 716 N N . LEU A 1 92 ? 10.924 -8.655 -8.386 1.00 87.50 92 LEU A N 1
ATOM 717 C CA . LEU A 1 92 ? 11.949 -9.130 -7.458 1.00 87.50 92 LEU A CA 1
ATOM 718 C C . LEU A 1 92 ? 12.808 -7.995 -6.889 1.00 87.50 92 LEU A C 1
ATOM 720 O O . LEU A 1 92 ? 13.749 -8.241 -6.135 1.00 87.50 92 LEU A O 1
ATOM 724 N N . THR A 1 93 ? 12.495 -6.746 -7.229 1.00 87.56 93 THR A N 1
ATOM 725 C CA . THR A 1 93 ? 13.217 -5.587 -6.712 1.00 87.56 93 THR A CA 1
ATOM 726 C C . THR A 1 93 ? 12.861 -5.317 -5.250 1.00 87.56 93 THR A C 1
ATOM 728 O O . THR A 1 93 ? 11.699 -5.389 -4.845 1.00 87.56 93 THR A O 1
ATOM 731 N N . SER A 1 94 ? 13.852 -4.911 -4.449 1.00 86.75 94 SER A N 1
ATOM 732 C CA . SER A 1 94 ? 13.631 -4.503 -3.052 1.00 86.75 94 SER A CA 1
ATOM 733 C C . SER A 1 94 ? 12.594 -3.382 -2.920 1.00 86.75 94 SER A C 1
ATOM 735 O O . SER A 1 94 ? 11.938 -3.274 -1.887 1.00 86.75 94 SER A O 1
ATOM 737 N N . PHE A 1 95 ? 12.422 -2.564 -3.965 1.00 87.06 95 PHE A N 1
ATOM 738 C CA . PHE A 1 95 ? 11.450 -1.475 -3.977 1.00 87.06 95 PHE A CA 1
ATOM 739 C C . PHE A 1 95 ? 10.003 -1.986 -3.931 1.00 87.06 95 PHE A C 1
ATOM 741 O O . PHE A 1 95 ? 9.203 -1.494 -3.135 1.00 87.06 95 PHE A O 1
ATOM 748 N N . ASN A 1 96 ? 9.680 -3.028 -4.701 1.00 88.81 96 ASN A N 1
ATOM 749 C CA . ASN A 1 96 ? 8.338 -3.609 -4.695 1.00 88.81 96 ASN A CA 1
ATOM 750 C C . ASN A 1 96 ? 8.015 -4.279 -3.358 1.00 88.81 96 ASN A C 1
ATOM 752 O O . ASN A 1 96 ? 6.923 -4.085 -2.826 1.00 88.81 96 ASN A O 1
ATOM 756 N N . PHE A 1 97 ? 8.982 -4.973 -2.751 1.00 92.62 97 PHE A N 1
ATOM 757 C CA . PHE A 1 97 ? 8.798 -5.547 -1.416 1.00 92.62 97 PHE A CA 1
ATOM 758 C C . PHE A 1 97 ? 8.512 -4.486 -0.348 1.00 92.62 97 PHE A C 1
ATOM 760 O O . PHE A 1 97 ? 7.673 -4.715 0.525 1.00 92.62 97 PHE A O 1
ATOM 767 N N . ILE A 1 98 ? 9.154 -3.315 -0.428 1.00 93.88 98 ILE A N 1
ATOM 768 C CA . ILE A 1 98 ? 8.856 -2.193 0.471 1.00 93.88 98 ILE A CA 1
ATOM 769 C C . ILE A 1 98 ? 7.419 -1.705 0.254 1.00 93.88 98 ILE A C 1
ATOM 771 O O . ILE A 1 98 ? 6.684 -1.565 1.230 1.00 93.88 98 ILE A O 1
ATOM 775 N N . SER A 1 99 ? 6.975 -1.523 -0.994 1.00 92.50 99 SER A N 1
ATOM 776 C CA . SER A 1 99 ? 5.587 -1.143 -1.299 1.00 92.50 99 SER A CA 1
ATOM 777 C C . SER A 1 99 ? 4.574 -2.158 -0.757 1.00 92.50 99 SER A C 1
ATOM 779 O O . SER A 1 99 ? 3.599 -1.773 -0.111 1.00 92.50 99 SER A O 1
ATOM 781 N N . TYR A 1 100 ? 4.828 -3.458 -0.929 1.00 94.94 100 TYR A N 1
ATOM 782 C CA . TYR A 1 100 ? 3.975 -4.519 -0.383 1.00 94.94 100 TYR A CA 1
ATOM 783 C C . TYR A 1 100 ? 3.929 -4.489 1.146 1.00 94.94 100 TYR A C 1
ATOM 785 O O . TYR A 1 100 ? 2.858 -4.662 1.732 1.00 94.94 100 TYR A O 1
ATOM 793 N N . GLY A 1 101 ? 5.071 -4.220 1.785 1.00 96.00 101 GLY A N 1
ATOM 794 C CA . GLY A 1 101 ? 5.170 -4.024 3.228 1.00 96.00 101 GLY A CA 1
ATOM 795 C C . GLY A 1 101 ? 4.367 -2.817 3.713 1.00 96.00 101 GLY A C 1
ATOM 796 O O . GLY A 1 101 ? 3.654 -2.926 4.708 1.00 96.00 101 GLY A O 1
ATOM 797 N N . ILE A 1 102 ? 4.410 -1.692 2.992 1.00 96.12 102 ILE A N 1
ATOM 798 C CA . ILE A 1 102 ? 3.608 -0.500 3.310 1.00 96.12 102 ILE A CA 1
ATOM 799 C C . ILE A 1 102 ? 2.116 -0.839 3.264 1.00 96.12 102 ILE A C 1
ATOM 801 O O . ILE A 1 102 ? 1.400 -0.532 4.214 1.00 96.12 102 ILE A O 1
ATOM 805 N N . ILE A 1 103 ? 1.649 -1.505 2.206 1.00 96.62 103 ILE A N 1
ATOM 806 C CA . ILE A 1 103 ? 0.229 -1.861 2.046 1.00 96.62 103 ILE A CA 1
ATOM 807 C C . ILE A 1 103 ? -0.223 -2.832 3.142 1.00 96.62 103 ILE A C 1
ATOM 809 O O . ILE A 1 103 ? -1.318 -2.688 3.687 1.00 96.62 103 ILE A O 1
ATOM 813 N N . LEU A 1 104 ? 0.640 -3.784 3.505 1.00 97.06 104 LEU A N 1
ATOM 814 C CA . LEU A 1 104 ? 0.361 -4.766 4.548 1.00 97.06 104 LEU A CA 1
ATOM 815 C C . LEU A 1 104 ? 0.265 -4.111 5.932 1.00 97.06 104 LEU A C 1
ATOM 817 O O . LEU A 1 104 ? -0.647 -4.419 6.699 1.00 97.06 104 LEU A O 1
ATOM 821 N N . LEU A 1 105 ? 1.216 -3.231 6.258 1.00 96.12 105 LEU A N 1
ATOM 822 C CA . LEU A 1 105 ? 1.388 -2.683 7.604 1.00 96.12 105 LEU A CA 1
ATOM 823 C C . LEU A 1 105 ? 0.551 -1.430 7.865 1.00 96.12 105 LEU A C 1
ATOM 825 O O . LEU A 1 105 ? 0.141 -1.202 9.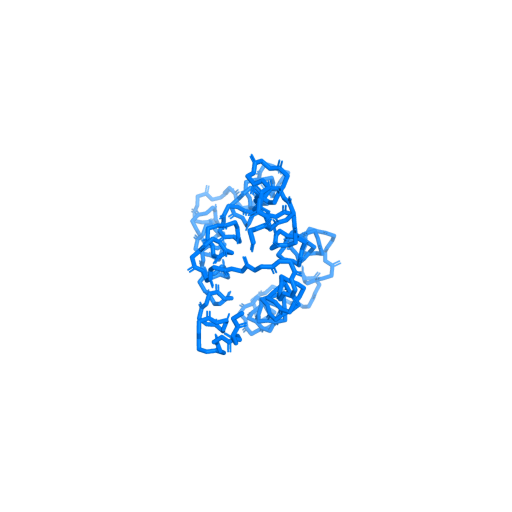004 1.00 96.12 105 LEU A O 1
ATOM 829 N N . ALA A 1 106 ? 0.268 -0.623 6.842 1.00 94.94 106 ALA A N 1
ATOM 830 C CA . ALA A 1 106 ? -0.437 0.643 7.013 1.00 94.94 106 ALA A CA 1
ATOM 831 C C . ALA A 1 106 ? -1.801 0.495 7.710 1.00 94.94 106 ALA A C 1
ATOM 833 O O . ALA A 1 106 ? -2.043 1.266 8.638 1.00 94.94 106 ALA A O 1
ATOM 834 N N . PRO A 1 107 ? -2.667 -0.490 7.393 1.00 93.38 107 PRO A N 1
ATOM 835 C CA . PRO A 1 107 ? -3.939 -0.640 8.094 1.00 93.38 107 PRO A CA 1
ATOM 836 C C . PRO A 1 107 ? -3.761 -0.851 9.597 1.00 93.38 107 PRO A C 1
ATOM 838 O O . PRO A 1 107 ? -4.486 -0.256 10.386 1.00 93.38 107 PRO A O 1
ATOM 841 N N . ILE A 1 108 ? -2.759 -1.641 9.990 1.00 94.56 108 ILE A N 1
ATOM 842 C CA . ILE A 1 108 ? -2.456 -1.969 11.390 1.00 94.56 108 ILE A CA 1
ATOM 843 C C . ILE A 1 108 ? -1.924 -0.741 12.121 1.00 94.56 108 ILE A C 1
ATOM 845 O O . ILE A 1 108 ? -2.377 -0.427 13.219 1.00 94.56 108 ILE A O 1
ATOM 849 N N . ILE A 1 109 ? -0.994 -0.016 11.495 1.00 94.38 109 ILE A N 1
ATOM 850 C CA . ILE A 1 109 ? -0.430 1.219 12.051 1.00 94.38 109 ILE A CA 1
ATOM 851 C C . ILE A 1 109 ? -1.537 2.259 12.241 1.00 94.38 109 ILE A C 1
ATOM 853 O O . ILE A 1 109 ? -1.619 2.896 13.288 1.00 94.38 109 ILE A O 1
ATOM 857 N N . VAL A 1 110 ? -2.419 2.413 11.253 1.00 93.38 110 VAL A N 1
ATOM 858 C CA . VAL A 1 110 ? -3.502 3.400 11.284 1.00 93.38 110 VAL A CA 1
ATOM 859 C C . VAL A 1 110 ? -4.524 3.084 12.362 1.00 93.38 110 VAL A C 1
ATOM 861 O O . VAL A 1 110 ? -4.929 3.988 13.099 1.00 93.38 110 VAL A O 1
ATOM 864 N N . THR A 1 111 ? -4.948 1.827 12.489 1.00 92.69 111 THR A N 1
ATOM 865 C CA . THR A 1 111 ? -5.907 1.453 13.532 1.00 92.69 111 THR A CA 1
ATOM 866 C C . THR A 1 111 ? -5.282 1.543 14.923 1.00 92.69 111 THR A C 1
ATOM 868 O O . THR A 1 111 ? -5.916 2.099 15.819 1.00 92.69 111 THR A O 1
ATOM 871 N N . ALA A 1 112 ? -4.019 1.137 15.089 1.00 91.00 112 ALA A N 1
ATOM 872 C CA . ALA A 1 112 ? -3.296 1.269 16.354 1.00 91.00 112 ALA A CA 1
ATOM 873 C C . ALA A 1 112 ? -3.102 2.738 16.767 1.00 91.00 112 ALA A C 1
ATOM 875 O O . ALA A 1 112 ? -3.374 3.102 17.910 1.00 91.00 112 ALA A O 1
ATOM 876 N N . ALA A 1 113 ? -2.701 3.608 15.835 1.00 88.69 113 ALA A N 1
ATOM 877 C CA . ALA A 1 113 ? -2.557 5.040 16.092 1.00 88.69 113 ALA A CA 1
ATOM 878 C C . ALA A 1 113 ? -3.896 5.693 16.468 1.00 88.69 113 ALA A C 1
ATOM 880 O O . ALA A 1 113 ? -3.952 6.532 17.365 1.00 88.69 113 ALA A O 1
ATOM 881 N N . THR A 1 114 ? -4.987 5.282 15.816 1.00 85.88 114 THR A N 1
ATOM 882 C CA . THR A 1 114 ? -6.327 5.801 16.122 1.00 85.88 114 THR A CA 1
ATOM 883 C C . THR A 1 114 ? -6.763 5.429 17.544 1.00 85.88 114 THR A C 1
ATOM 885 O O . THR A 1 114 ? -7.336 6.266 18.237 1.00 85.88 114 THR A O 1
ATOM 888 N N . GLU A 1 115 ? -6.467 4.210 18.003 1.00 82.25 115 GLU A N 1
ATOM 889 C CA . GLU A 1 115 ? -6.781 3.771 19.371 1.00 82.25 115 GLU A CA 1
ATOM 890 C C . GLU A 1 115 ? -5.923 4.461 20.439 1.00 82.25 115 GLU A C 1
ATOM 892 O O . GLU A 1 115 ? -6.424 4.742 21.524 1.00 82.25 115 GLU A O 1
ATOM 897 N N . LEU A 1 116 ? -4.662 4.784 20.132 1.00 82.00 116 LEU A N 1
ATOM 898 C CA . LEU A 1 116 ? -3.784 5.530 21.041 1.00 82.00 116 LEU A CA 1
ATOM 899 C C . LEU A 1 116 ? -4.228 6.988 21.228 1.00 82.00 116 LEU A C 1
ATOM 901 O O . LEU A 1 116 ? -4.145 7.518 22.332 1.00 82.00 116 LEU A O 1
ATOM 905 N N . ILE A 1 117 ? -4.680 7.642 20.154 1.00 79.19 117 ILE A N 1
ATOM 906 C CA . ILE A 1 117 ? -5.049 9.068 20.166 1.00 79.19 117 ILE A CA 1
ATOM 907 C C . ILE A 1 117 ? -6.458 9.283 20.732 1.00 79.19 117 ILE A C 1
ATOM 909 O O . ILE A 1 117 ? -6.715 10.283 21.397 1.00 79.19 117 ILE A O 1
ATOM 913 N N . ALA A 1 118 ? -7.375 8.352 20.475 1.00 68.88 118 ALA A N 1
ATOM 914 C CA . ALA A 1 118 ? -8.743 8.397 20.972 1.00 68.88 118 ALA A CA 1
ATOM 915 C C . ALA A 1 118 ? -9.096 7.046 21.609 1.00 68.88 118 ALA A C 1
ATOM 917 O O . ALA A 1 118 ? -9.843 6.266 21.001 1.00 68.88 118 ALA A O 1
ATOM 918 N N . PRO A 1 119 ? -8.560 6.741 22.810 1.00 62.59 119 PRO A N 1
ATOM 919 C CA . PRO A 1 119 ? -8.913 5.517 23.506 1.00 62.59 119 PRO A CA 1
ATOM 920 C C . PRO A 1 119 ? -10.425 5.519 23.687 1.00 62.59 119 PRO A C 1
ATOM 922 O O . PRO A 1 119 ? -10.996 6.418 24.309 1.00 62.59 119 PRO A O 1
ATOM 925 N N . ARG A 1 120 ? -11.103 4.536 23.086 1.00 59.50 120 ARG A N 1
ATOM 926 C CA . ARG A 1 120 ? -12.524 4.334 23.349 1.00 59.50 120 ARG A CA 1
ATOM 927 C C . ARG A 1 120 ? -12.631 4.023 24.834 1.00 59.50 120 ARG A C 1
ATOM 929 O O . ARG A 1 120 ? -12.283 2.920 25.246 1.00 59.50 120 ARG A O 1
ATOM 936 N N . HIS A 1 121 ? -13.075 4.995 25.625 1.00 49.56 121 HIS A N 1
ATOM 937 C CA . HIS A 1 121 ? -13.534 4.734 26.977 1.00 49.56 121 HIS A CA 1
ATOM 938 C C . HIS A 1 121 ? -14.609 3.656 26.861 1.00 49.56 121 HIS A C 1
ATOM 940 O O . HIS A 1 121 ? -15.663 3.874 26.265 1.00 49.56 121 HIS A O 1
ATOM 946 N N . VAL A 1 122 ? -14.261 2.456 27.319 1.00 50.31 122 VAL A N 1
ATOM 947 C CA . VAL A 1 122 ? -15.187 1.343 27.474 1.00 50.31 122 VAL A CA 1
ATOM 948 C C . VAL A 1 122 ? -16.187 1.809 28.528 1.00 50.31 122 VAL A C 1
ATOM 950 O O . VAL A 1 122 ? -15.816 1.962 29.690 1.00 50.31 122 VAL A O 1
ATOM 953 N N . ILE A 1 123 ? -17.398 2.145 28.083 1.00 41.41 123 ILE A N 1
ATOM 954 C CA . ILE A 1 123 ? -18.573 2.318 28.944 1.00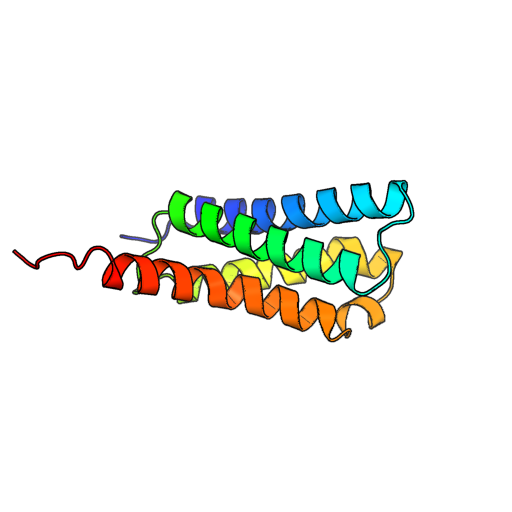 41.41 123 ILE A CA 1
ATOM 955 C C . ILE A 1 123 ? -19.257 0.959 29.028 1.00 41.41 123 ILE A C 1
ATOM 957 O O . ILE A 1 123 ? -19.414 0.337 27.949 1.00 41.41 123 ILE A O 1
#